Protein AF-A0A524C367-F1 (afdb_monomer_lite)

Foldseek 3Di:
DFFFKDWDDPFQVDNTDIPPPDGGDDPDDDDDDDDPRPCSVSD

Secondary structure (DSSP, 8-state):
-----EEEEEETTEEEEEESSSS-PPSS------STTSSTTT-

Structure (mmCIF, N/CA/C/O backbone):
data_AF-A0A524C367-F1
#
_entry.id   AF-A0A524C367-F1
#
loop_
_atom_site.group_PDB
_atom_site.id
_atom_site.type_symbol
_atom_site.label_atom_id
_atom_site.label_alt_id
_atom_site.label_comp_id
_atom_site.label_asym_id
_atom_site.label_entity_id
_atom_site.label_seq_id
_atom_site.pdbx_PDB_ins_code
_atom_site.Cartn_x
_atom_site.Cartn_y
_atom_site.Cartn_z
_atom_site.occupancy
_atom_site.B_iso_or_equiv
_atom_site.auth_seq_id
_atom_site.auth_comp_id
_atom_site.auth_asym_id
_atom_site.auth_atom_id
_atom_site.pdbx_PDB_model_num
ATOM 1 N N . MET A 1 1 ? -1.748 -4.792 17.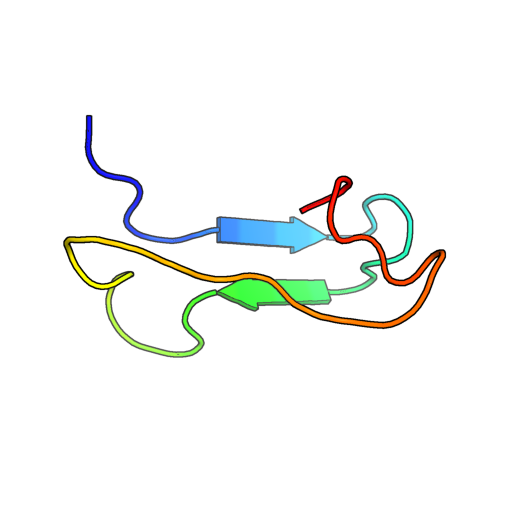170 1.00 82.12 1 MET A N 1
ATOM 2 C CA . MET A 1 1 ? -1.400 -3.462 16.624 1.00 82.12 1 MET A CA 1
ATOM 3 C C . MET A 1 1 ? -2.128 -3.307 15.297 1.00 82.12 1 MET A C 1
ATOM 5 O O . MET A 1 1 ? -1.999 -4.209 14.479 1.00 82.12 1 MET A O 1
ATOM 9 N N . LYS A 1 2 ? -2.924 -2.243 15.113 1.00 91.50 2 LYS A N 1
ATOM 10 C CA . LYS A 1 2 ? -3.674 -1.961 13.873 1.00 91.50 2 LYS A CA 1
ATOM 11 C C . LYS A 1 2 ? -3.007 -0.792 13.144 1.00 91.50 2 LYS A C 1
ATOM 13 O O . LYS A 1 2 ? -2.760 0.238 13.765 1.00 91.50 2 LYS A O 1
ATOM 18 N N . ILE A 1 3 ? -2.692 -0.964 11.860 1.00 93.19 3 ILE A N 1
ATOM 19 C CA . ILE A 1 3 ? -2.196 0.125 11.007 1.00 93.19 3 ILE A CA 1
ATOM 20 C C . ILE A 1 3 ? -3.424 0.884 10.506 1.00 93.19 3 ILE A C 1
AT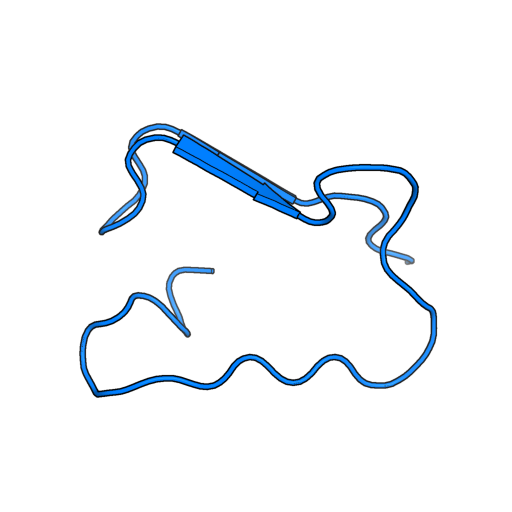OM 22 O O . ILE A 1 3 ? -4.271 0.286 9.855 1.00 93.19 3 ILE A O 1
ATOM 26 N N . LEU A 1 4 ? -3.535 2.174 10.827 1.00 96.25 4 LEU A N 1
ATOM 27 C CA . LEU A 1 4 ? -4.688 2.994 10.431 1.00 96.25 4 LEU A CA 1
ATOM 28 C C . LEU A 1 4 ? -4.459 3.703 9.095 1.00 96.25 4 LEU A C 1
ATOM 30 O O . LEU A 1 4 ? -5.367 3.794 8.278 1.00 96.25 4 LEU A O 1
ATOM 34 N N . ARG A 1 5 ? -3.240 4.202 8.871 1.00 96.44 5 ARG A N 1
ATOM 35 C CA . ARG A 1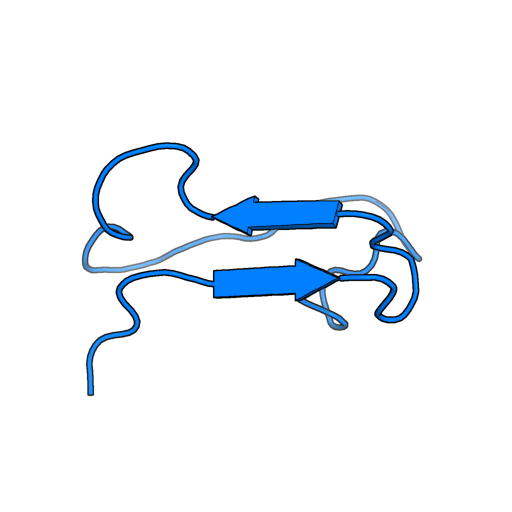 5 ? -2.861 4.977 7.687 1.00 96.44 5 ARG A CA 1
ATOM 36 C C . ARG A 1 5 ? -1.369 4.808 7.417 1.00 96.44 5 ARG A C 1
ATOM 38 O O . ARG A 1 5 ? -0.589 4.631 8.354 1.00 96.44 5 ARG A O 1
ATOM 45 N N . VAL A 1 6 ? -0.980 4.893 6.153 1.00 96.19 6 VAL A N 1
ATOM 46 C CA . VAL A 1 6 ? 0.412 4.920 5.692 1.00 96.19 6 VAL A CA 1
ATOM 47 C C . VAL A 1 6 ? 0.603 6.171 4.842 1.00 96.19 6 VAL A C 1
ATOM 49 O O . VAL A 1 6 ? -0.186 6.426 3.936 1.00 96.19 6 VAL A O 1
ATOM 52 N N . SER A 1 7 ? 1.647 6.946 5.130 1.00 97.12 7 SER A N 1
ATOM 53 C CA . SER A 1 7 ? 2.058 8.092 4.317 1.00 97.12 7 SER A CA 1
ATOM 54 C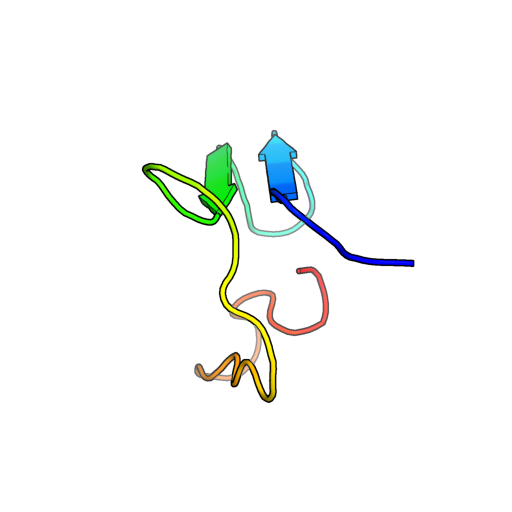 C . SER A 1 7 ? 3.538 7.966 3.973 1.00 97.12 7 SER A C 1
ATOM 56 O O . SER A 1 7 ? 4.367 7.724 4.852 1.00 97.12 7 SER A O 1
ATOM 58 N N . LEU A 1 8 ? 3.861 8.110 2.690 1.00 97.62 8 LEU A N 1
ATOM 59 C CA . LEU A 1 8 ? 5.222 8.058 2.163 1.00 97.62 8 LEU A CA 1
ATOM 60 C C . LEU A 1 8 ? 5.497 9.331 1.366 1.00 97.62 8 LEU A C 1
ATOM 62 O O . LEU A 1 8 ? 4.729 9.685 0.475 1.00 97.62 8 LEU A O 1
ATOM 66 N N . LYS A 1 9 ? 6.632 9.978 1.636 1.00 97.88 9 LYS A N 1
ATOM 67 C CA . LYS A 1 9 ? 7.124 11.122 0.859 1.00 97.88 9 LYS A CA 1
ATOM 68 C C . LYS A 1 9 ? 8.563 10.888 0.442 1.00 97.88 9 LYS A C 1
ATOM 70 O O . LYS A 1 9 ? 9.408 10.616 1.290 1.00 97.88 9 LYS A O 1
ATOM 75 N N . ASN A 1 10 ? 8.831 11.012 -0.856 1.00 98.06 10 ASN A N 1
ATOM 76 C CA . ASN A 1 10 ? 10.142 10.795 -1.476 1.00 98.06 10 ASN A CA 1
ATOM 77 C C . ASN A 1 10 ? 10.843 9.502 -1.005 1.00 98.06 10 ASN A C 1
ATOM 79 O O . ASN A 1 10 ? 12.049 9.495 -0.752 1.00 98.06 10 ASN A O 1
ATOM 83 N N . PHE A 1 11 ? 10.090 8.406 -0.878 1.00 98.12 11 PHE A N 1
ATOM 84 C CA . PHE A 1 11 ? 10.611 7.112 -0.446 1.00 98.12 11 PHE A CA 1
ATOM 85 C C . PHE A 1 11 ? 10.587 6.098 -1.589 1.00 98.12 11 PHE A C 1
ATOM 87 O O . PHE A 1 11 ? 9.526 5.668 -2.049 1.00 98.12 11 PHE A O 1
ATOM 94 N N . LYS A 1 12 ? 11.783 5.683 -2.024 1.00 96.62 12 LYS A N 1
ATOM 95 C CA . LYS A 1 12 ? 11.977 4.774 -3.163 1.00 96.62 12 LYS A CA 1
ATOM 96 C C . LYS A 1 12 ? 11.147 5.256 -4.385 1.00 96.62 12 LYS A C 1
ATOM 98 O O . LYS A 1 12 ? 11.385 6.400 -4.766 1.00 96.62 12 LYS A O 1
ATOM 103 N N . PRO A 1 13 ? 10.220 4.502 -5.035 1.00 97.00 13 PRO A N 1
ATOM 104 C CA . PRO A 1 13 ? 9.516 5.040 -6.202 1.00 97.00 13 PRO A CA 1
ATOM 105 C C . PRO A 1 13 ? 8.365 6.000 -5.846 1.00 97.00 13 PRO A C 1
ATOM 107 O O . PRO A 1 13 ? 7.740 6.544 -6.753 1.00 97.00 13 PRO A O 1
ATOM 110 N N . PHE A 1 14 ? 8.047 6.209 -4.562 1.00 97.31 14 PHE A N 1
ATOM 111 C CA . PHE A 1 14 ? 6.917 7.038 -4.144 1.00 97.31 14 PHE A CA 1
ATOM 112 C C . PHE A 1 14 ? 7.353 8.483 -3.902 1.00 97.31 14 PHE A C 1
ATOM 114 O O . PHE A 1 14 ? 8.102 8.770 -2.966 1.00 97.31 14 PHE A O 1
ATOM 121 N N . ARG A 1 15 ? 6.852 9.406 -4.730 1.00 97.56 15 ARG A N 1
ATOM 122 C CA . ARG A 1 15 ? 7.029 10.851 -4.518 1.00 97.56 15 ARG A CA 1
ATOM 123 C C . ARG A 1 15 ? 6.123 11.360 -3.396 1.00 97.56 15 ARG A C 1
ATOM 125 O O . ARG A 1 15 ? 6.609 12.012 -2.478 1.00 97.56 15 ARG A O 1
ATOM 132 N N . ASP A 1 16 ? 4.841 11.024 -3.471 1.00 97.56 16 ASP A N 1
ATOM 133 C CA . ASP A 1 16 ? 3.824 11.313 -2.459 1.00 97.56 16 ASP A CA 1
ATOM 134 C C . ASP A 1 16 ? 2.763 10.206 -2.536 1.00 97.56 16 ASP A C 1
ATOM 136 O O . ASP A 1 16 ? 2.224 9.952 -3.617 1.00 97.56 16 ASP A O 1
ATOM 140 N N . LEU A 1 17 ? 2.540 9.485 -1.439 1.00 97.00 17 LEU A N 1
ATOM 141 C CA . 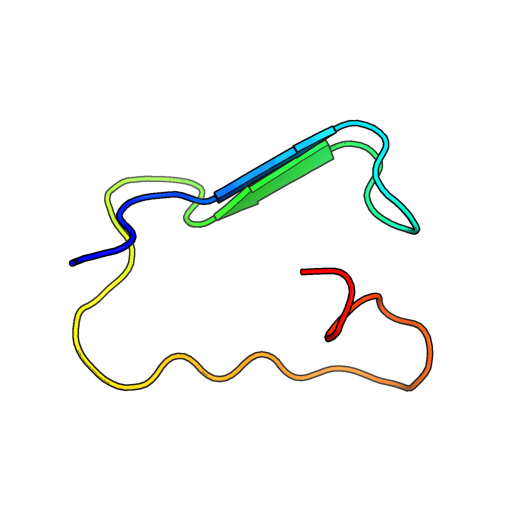LEU A 1 17 ? 1.541 8.421 -1.348 1.00 97.00 17 LEU A CA 1
ATOM 142 C C . LEU A 1 17 ? 0.849 8.481 0.008 1.00 97.00 17 LEU A C 1
ATOM 144 O O . LEU A 1 17 ? 1.505 8.583 1.047 1.00 97.00 17 LEU A O 1
ATOM 148 N N . GLU A 1 18 ? -0.468 8.317 -0.012 1.00 96.88 18 GLU A N 1
ATOM 149 C CA . GLU A 1 18 ? -1.287 8.248 1.185 1.00 96.88 18 GLU A CA 1
ATOM 150 C C . GLU A 1 18 ? -2.328 7.131 1.068 1.00 96.88 18 GLU A C 1
ATOM 152 O O . GLU A 1 18 ? -3.058 7.057 0.081 1.00 96.88 18 GLU A O 1
ATOM 157 N N . LEU A 1 19 ? -2.361 6.229 2.054 1.00 95.31 19 LEU A N 1
ATOM 158 C CA . LEU A 1 19 ? -3.258 5.074 2.082 1.00 95.31 19 LEU A CA 1
ATOM 159 C C . LEU A 1 19 ? -3.955 4.941 3.450 1.00 95.31 19 LEU A C 1
ATOM 161 O O . LEU A 1 19 ? -3.255 4.823 4.458 1.00 95.31 19 LEU A O 1
ATOM 165 N N . PRO A 1 20 ? -5.297 4.865 3.505 1.00 94.44 20 PRO A N 1
ATOM 166 C CA . PRO A 1 20 ? -6.223 5.214 2.426 1.00 94.44 20 PRO A CA 1
ATOM 167 C C . PRO A 1 20 ? -6.245 6.736 2.199 1.00 94.44 20 PRO A C 1
ATOM 169 O O . PRO A 1 20 ? -5.869 7.506 3.082 1.00 94.44 20 PRO A O 1
ATOM 172 N N . GLU A 1 21 ? -6.742 7.180 1.044 1.00 91.88 21 GLU A N 1
ATOM 173 C CA . GLU A 1 21 ? -6.933 8.614 0.768 1.00 91.88 21 GLU A CA 1
ATOM 174 C C . GLU A 1 21 ? -7.866 9.273 1.805 1.00 91.88 21 GLU A C 1
ATOM 176 O O . GLU A 1 21 ? -7.663 10.418 2.213 1.00 91.88 21 GLU A O 1
ATOM 181 N N . GLN A 1 22 ? -8.866 8.528 2.291 1.00 92.69 22 GLN A N 1
ATOM 182 C CA . GLN A 1 22 ? -9.809 8.960 3.323 1.00 92.69 22 GLN A CA 1
ATOM 183 C C . GLN A 1 22 ? -10.132 7.815 4.291 1.00 92.69 22 GLN A C 1
ATOM 185 O O . GLN A 1 22 ? -10.226 6.659 3.886 1.00 92.69 22 GLN A O 1
ATOM 190 N N . GLY A 1 23 ? -10.343 8.148 5.567 1.00 93.81 23 GLY A N 1
ATOM 191 C CA . GLY A 1 23 ? -10.665 7.174 6.613 1.00 93.81 23 GLY A CA 1
ATOM 192 C C . GLY A 1 23 ? -9.459 6.363 7.097 1.00 93.81 23 GLY A C 1
ATOM 193 O O . GLY A 1 23 ? -8.331 6.859 7.121 1.00 93.81 23 GLY A O 1
ATOM 194 N N . GLU A 1 24 ? -9.725 5.122 7.505 1.00 95.69 24 GLU A N 1
ATOM 195 C CA . GLU A 1 24 ? -8.744 4.176 8.046 1.00 95.69 24 GLU A CA 1
ATOM 196 C C . GLU A 1 24 ? -8.638 2.931 7.161 1.00 95.69 24 GLU A C 1
ATOM 198 O O . GLU A 1 24 ? -9.600 2.542 6.494 1.00 95.69 24 GLU A O 1
ATOM 203 N N . LEU A 1 25 ? -7.469 2.285 7.166 1.00 95.00 25 LEU A N 1
ATOM 204 C CA . LEU A 1 25 ? -7.292 0.989 6.524 1.00 95.00 25 LEU A CA 1
ATOM 205 C C . LEU A 1 25 ? -8.294 -0.031 7.091 1.00 95.00 25 LEU A C 1
ATOM 207 O O . LEU A 1 25 ? -8.524 -0.071 8.308 1.00 95.00 25 LEU A O 1
ATOM 211 N N . PRO A 1 26 ? -8.878 -0.871 6.219 1.00 93.62 26 PRO A N 1
ATOM 212 C CA . PRO A 1 26 ? -9.846 -1.865 6.641 1.00 93.62 26 PRO A CA 1
ATOM 213 C C . PRO A 1 26 ? -9.179 -2.940 7.498 1.00 93.62 26 PRO A C 1
ATOM 215 O O . PRO A 1 26 ? -7.987 -3.228 7.370 1.00 93.62 26 PRO A O 1
ATOM 218 N N . ASP A 1 27 ? -9.985 -3.578 8.338 1.00 93.62 27 ASP A N 1
ATOM 219 C CA . ASP A 1 27 ? -9.570 -4.792 9.025 1.00 93.62 27 ASP A CA 1
ATOM 220 C C . ASP A 1 27 ? -9.536 -5.985 8.052 1.00 93.62 27 ASP A C 1
ATOM 222 O O . ASP A 1 27 ? -10.252 -6.028 7.049 1.00 93.62 27 ASP A O 1
ATOM 226 N N . GLY A 1 28 ? -8.702 -6.981 8.361 1.00 93.25 28 GLY A N 1
ATOM 227 C CA . GLY A 1 28 ? -8.570 -8.202 7.565 1.00 93.25 28 GLY A CA 1
ATOM 228 C C . GLY A 1 28 ? -7.396 -8.177 6.582 1.00 93.25 28 GLY A C 1
ATOM 229 O O . GLY A 1 28 ? -6.298 -7.740 6.921 1.00 93.25 28 GLY A O 1
ATOM 230 N N . LEU A 1 29 ? -7.602 -8.737 5.384 1.00 93.69 29 LEU A N 1
ATOM 231 C CA . LEU A 1 29 ? -6.547 -8.943 4.388 1.00 93.69 29 LEU A CA 1
ATOM 232 C C . LEU A 1 29 ? -6.484 -7.782 3.389 1.00 93.69 29 LEU A C 1
ATOM 234 O O . LEU A 1 29 ? -7.418 -7.562 2.621 1.00 93.69 29 LEU A O 1
ATOM 238 N N . ILE A 1 30 ? -5.331 -7.118 3.327 1.00 93.81 30 ILE A N 1
ATOM 239 C CA . ILE A 1 30 ? -5.017 -6.109 2.312 1.00 93.81 30 ILE A CA 1
ATOM 240 C C . ILE A 1 30 ? -4.072 -6.731 1.280 1.00 93.81 30 ILE A C 1
ATOM 242 O O . ILE A 1 30 ? -3.022 -7.270 1.629 1.00 93.81 30 ILE A O 1
ATOM 246 N N . LEU A 1 31 ? -4.433 -6.656 -0.003 1.00 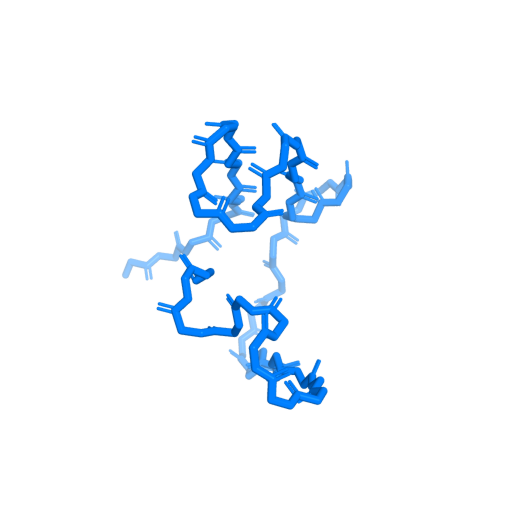95.88 31 LEU A N 1
ATOM 247 C CA . LEU A 1 31 ? -3.625 -7.181 -1.106 1.00 95.88 31 LEU A CA 1
ATOM 248 C C . LEU A 1 31 ? -3.019 -6.043 -1.927 1.00 95.88 31 LEU A C 1
ATOM 250 O O . LEU A 1 31 ? -3.721 -5.365 -2.673 1.00 95.88 31 LEU A O 1
ATOM 254 N N . VAL A 1 32 ? -1.697 -5.892 -1.857 1.00 95.38 32 VAL A N 1
ATOM 255 C CA . VAL A 1 32 ? -0.940 -4.957 -2.702 1.00 95.38 32 VAL A CA 1
ATOM 256 C C . VAL A 1 32 ? -0.463 -5.689 -3.959 1.00 95.38 32 VAL A C 1
ATOM 258 O O . VAL A 1 32 ? 0.341 -6.620 -3.887 1.00 95.38 32 VAL A O 1
ATOM 261 N N . ARG A 1 33 ? -0.955 -5.281 -5.134 1.00 96.88 33 ARG A N 1
ATOM 262 C CA . ARG A 1 33 ? -0.636 -5.902 -6.432 1.00 96.88 33 ARG A CA 1
ATOM 263 C C . ARG A 1 33 ? -0.051 -4.887 -7.405 1.00 96.88 33 ARG A C 1
ATOM 265 O O . ARG A 1 33 ? -0.333 -3.700 -7.330 1.00 96.88 33 ARG A O 1
ATOM 272 N N . GLY A 1 34 ? 0.757 -5.373 -8.340 1.00 96.38 34 GLY A N 1
ATOM 273 C CA . GLY A 1 34 ? 1.346 -4.547 -9.387 1.00 96.38 34 GLY A CA 1
ATOM 274 C C . GLY A 1 34 ? 2.549 -5.215 -10.064 1.00 96.38 34 GLY A C 1
ATOM 275 O O . GLY A 1 34 ? 3.109 -6.163 -9.498 1.00 96.38 34 GLY A O 1
ATOM 276 N N . PRO A 1 35 ? 2.963 -4.726 -11.247 1.00 97.88 35 PRO A N 1
ATOM 277 C CA . PRO A 1 35 ? 4.147 -5.195 -11.974 1.00 97.88 35 PRO A CA 1
ATOM 278 C C . PRO A 1 35 ? 5.456 -5.172 -11.166 1.00 97.88 35 PRO A C 1
ATOM 280 O O . PRO A 1 35 ? 5.531 -4.648 -10.052 1.00 97.88 35 PRO A O 1
ATOM 283 N N . ASN A 1 36 ? 6.524 -5.749 -11.719 1.00 97.44 36 ASN A N 1
ATOM 284 C CA . ASN A 1 36 ? 7.856 -5.651 -11.116 1.00 97.44 36 ASN A CA 1
ATOM 285 C C . ASN A 1 36 ? 8.293 -4.186 -10.989 1.00 97.44 36 ASN A C 1
ATOM 287 O O . ASN A 1 36 ? 7.943 -3.347 -11.811 1.00 97.44 36 ASN A O 1
ATOM 291 N N . SER A 1 37 ? 9.066 -3.890 -9.942 1.00 95.06 37 SER A N 1
ATOM 292 C CA . SER A 1 37 ? 9.609 -2.551 -9.675 1.00 95.06 37 SER A CA 1
ATOM 293 C C . SER A 1 37 ? 8.587 -1.442 -9.346 1.00 95.06 37 SER A C 1
ATOM 295 O O . SER A 1 37 ? 8.971 -0.288 -9.208 1.00 95.06 37 SER A O 1
ATOM 297 N N . THR A 1 38 ? 7.302 -1.750 -9.120 1.00 96.06 38 THR A N 1
ATOM 298 C CA . THR A 1 38 ? 6.298 -0.725 -8.738 1.00 96.06 38 THR A CA 1
ATOM 299 C C . THR A 1 38 ? 6.326 -0.305 -7.266 1.00 96.06 38 THR A C 1
ATOM 301 O O . THR A 1 38 ? 5.461 0.438 -6.821 1.00 96.06 38 THR A O 1
ATOM 304 N N . GLY A 1 39 ? 7.284 -0.798 -6.478 1.00 96.69 39 GLY A N 1
ATOM 305 C CA . GLY A 1 39 ? 7.395 -0.430 -5.067 1.00 96.69 39 GLY A CA 1
ATOM 306 C C . GLY A 1 39 ? 6.543 -1.250 -4.098 1.00 96.69 39 GLY A C 1
ATOM 307 O O . GLY A 1 39 ? 6.404 -0.838 -2.960 1.00 96.69 39 GLY A O 1
ATOM 308 N N . LYS A 1 40 ? 6.032 -2.432 -4.472 1.00 97.00 40 LYS A N 1
ATOM 309 C CA . LYS A 1 40 ? 5.237 -3.286 -3.556 1.00 97.00 40 LYS A CA 1
ATOM 310 C C . LYS A 1 40 ? 5.936 -3.652 -2.242 1.00 97.00 40 LYS A C 1
ATOM 312 O O . LYS A 1 40 ? 5.276 -3.713 -1.228 1.00 97.00 40 LYS A O 1
ATOM 317 N N . SER A 1 41 ? 7.243 -3.927 -2.281 1.00 97.06 41 SER A N 1
ATOM 318 C CA . SER A 1 41 ? 8.068 -4.199 -1.085 1.00 97.06 41 SER A CA 1
ATOM 319 C C . SER A 1 41 ? 8.680 -2.928 -0.486 1.00 97.06 41 SER A C 1
ATOM 321 O O . SER A 1 41 ? 9.525 -2.983 0.402 1.00 97.06 41 SER A O 1
ATOM 323 N N . SER A 1 42 ? 8.414 -1.790 -1.120 1.00 97.12 42 SER A N 1
ATOM 324 C CA . SER A 1 42 ? 8.823 -0.468 -0.647 1.00 97.12 42 SER A CA 1
ATOM 325 C C . SER A 1 42 ? 7.709 0.161 0.173 1.00 97.12 42 SER A C 1
ATOM 327 O O . SER A 1 42 ? 7.999 0.825 1.157 1.00 97.12 42 SER A O 1
ATOM 329 N N . LEU A 1 43 ? 6.469 -0.063 -0.254 1.00 94.88 43 LEU A N 1
ATOM 330 C CA . LEU A 1 43 ? 5.287 0.060 0.572 1.00 94.88 43 LEU A CA 1
ATOM 331 C C . LEU A 1 43 ? 5.330 -0.976 1.700 1.00 94.88 43 LEU A C 1
ATOM 333 O O . LEU A 1 43 ? 4.897 -0.614 2.811 1.00 94.88 43 LEU A O 1
#

Radius of gyration: 11.17 Å; chains: 1; bounding box: 23×20×29 Å

Sequence (43 aa):
MKILRVSLKNFKPFRDLELPEQGELPDGLILVRGPNSTGKSSL

pLDDT: mean 95.46, std 2.7, range [82.12, 98.12]